Protein AF-A0A530BWL4-F1 (afdb_monomer)

Radius of gyration: 15.26 Å; Cα contacts (8 Å, |Δi|>4): 40; chains: 1; bounding box: 36×30×42 Å

pLDDT: mean 89.42, std 11.82, range [36.69, 98.12]

Mean predicted aligned error: 5.15 Å

Sequence (69 aa):
MIEPKRRGARRDLYNHLDPDSRLQKIGYDYLADESGAVLEAIPAGRDYFPAHTDDGGLWMADVSAGRRG

Solvent-accessible surface area (backbone atoms only — not comparable to full-atom values): 4750 Å² total; per-residue (Å²): 118,92,51,69,69,38,22,42,43,47,27,52,41,46,47,69,75,40,74,80,26,80,89,41,79,86,56,45,63,75,60,57,58,63,85,89,68,82,87,77,83,81,61,90,93,71,70,64,85,73,71,85,77,86,83,84,70,65,92,61,73,72,67,70,71,75,69,80,120

Secondary structure (DSSP, 8-state):
--SHHHHHHHHHHHHHH-TT-SS-TT-SGGGT--TT----PPPTT---SSPP------SS---SGGG--

Structure (mmCIF, N/CA/C/O backbone):
data_AF-A0A530BWL4-F1
#
_entry.id   AF-A0A530BWL4-F1
#
loop_
_atom_site.group_PDB
_atom_site.id
_atom_site.type_symbol
_atom_site.label_atom_id
_atom_site.label_alt_id
_atom_site.label_comp_id
_atom_site.label_asym_id
_atom_site.label_entity_id
_atom_site.label_seq_id
_atom_site.pdbx_PDB_ins_code
_atom_site.Cartn_x
_atom_site.Cartn_y
_atom_site.Cartn_z
_atom_site.occupancy
_atom_site.B_iso_or_equiv
_atom_site.auth_seq_id
_atom_site.auth_comp_id
_atom_site.auth_asym_id
_atom_site.auth_atom_id
_atom_site.pdbx_PDB_model_num
ATOM 1 N N . MET A 1 1 ? -2.404 4.817 2.740 1.00 77.50 1 MET A N 1
ATOM 2 C CA . MET A 1 1 ? -3.365 5.144 1.664 1.00 77.50 1 MET A CA 1
ATOM 3 C C . MET A 1 1 ? -4.673 4.479 2.032 1.00 77.50 1 MET A C 1
ATOM 5 O O . MET A 1 1 ? -4.626 3.303 2.363 1.00 77.50 1 MET A O 1
ATOM 9 N N . ILE A 1 2 ? -5.769 5.240 2.052 1.00 83.94 2 ILE A N 1
ATOM 10 C CA . ILE A 1 2 ? -7.074 4.785 2.564 1.00 83.94 2 ILE A CA 1
ATOM 11 C C . ILE A 1 2 ? -7.647 3.676 1.668 1.00 83.94 2 ILE A C 1
ATOM 13 O O . ILE A 1 2 ? -7.972 2.598 2.149 1.00 83.94 2 ILE A O 1
ATOM 17 N N . GLU A 1 3 ? -7.648 3.896 0.354 1.00 89.88 3 GLU A N 1
ATOM 18 C CA . GLU A 1 3 ? -8.239 2.965 -0.609 1.00 89.88 3 GLU A CA 1
ATOM 19 C C . GLU A 1 3 ? -7.313 1.790 -0.996 1.00 89.88 3 GLU A C 1
ATOM 21 O O . GLU A 1 3 ? -6.144 2.029 -1.342 1.00 89.88 3 GLU A O 1
ATOM 26 N N . PRO A 1 4 ? -7.818 0.536 -1.049 1.00 91.44 4 PRO A N 1
ATOM 27 C CA . PRO A 1 4 ? -7.046 -0.635 -1.480 1.00 91.44 4 PRO A CA 1
ATOM 28 C C . PRO A 1 4 ? -6.422 -0.490 -2.872 1.00 91.44 4 PRO A C 1
ATOM 30 O O . PRO A 1 4 ? -5.240 -0.782 -3.057 1.00 91.44 4 PRO A O 1
ATOM 33 N N . LYS A 1 5 ? -7.169 0.060 -3.841 1.00 92.38 5 LYS A N 1
ATOM 34 C CA . LYS A 1 5 ? -6.669 0.298 -5.211 1.00 92.38 5 LYS A CA 1
ATOM 35 C C . LYS A 1 5 ? -5.418 1.182 -5.239 1.00 92.38 5 LYS A C 1
ATOM 37 O O . LYS A 1 5 ? -4.505 0.944 -6.023 1.00 92.38 5 LYS A O 1
ATOM 42 N N . ARG A 1 6 ? -5.342 2.175 -4.345 1.00 94.44 6 ARG A N 1
ATOM 43 C CA . ARG A 1 6 ? -4.199 3.095 -4.252 1.00 94.44 6 ARG A CA 1
ATOM 44 C C . ARG A 1 6 ? -2.983 2.397 -3.645 1.00 94.44 6 ARG A C 1
ATOM 46 O O . ARG A 1 6 ? -1.866 2.609 -4.107 1.00 94.44 6 ARG A O 1
ATOM 53 N N . ARG A 1 7 ? -3.192 1.526 -2.648 1.00 94.25 7 ARG A N 1
ATOM 54 C CA . ARG A 1 7 ? -2.124 0.678 -2.089 1.00 94.25 7 ARG A CA 1
ATOM 55 C C . ARG A 1 7 ? -1.525 -0.250 -3.145 1.00 94.25 7 ARG A C 1
ATOM 57 O O . ARG A 1 7 ? -0.303 -0.279 -3.278 1.00 94.25 7 ARG A O 1
ATOM 64 N N . GLY A 1 8 ? -2.370 -0.920 -3.931 1.00 94.69 8 GLY A N 1
ATOM 65 C CA . GLY A 1 8 ? -1.940 -1.757 -5.057 1.00 94.69 8 GLY A CA 1
ATOM 66 C C . GLY A 1 8 ? -1.138 -0.972 -6.096 1.00 94.69 8 GLY A C 1
ATOM 67 O O . GLY A 1 8 ? 0.009 -1.313 -6.368 1.00 94.69 8 GLY A O 1
ATOM 68 N N . ALA A 1 9 ? -1.682 0.149 -6.579 1.00 94.94 9 ALA A N 1
ATOM 69 C CA . ALA A 1 9 ? -0.984 1.017 -7.530 1.00 94.94 9 ALA A CA 1
ATOM 70 C C . ALA A 1 9 ? 0.367 1.519 -6.987 1.00 94.94 9 ALA A C 1
ATOM 72 O O . ALA A 1 9 ? 1.326 1.669 -7.742 1.00 94.94 9 ALA A O 1
ATOM 73 N N . ARG A 1 10 ? 0.480 1.741 -5.668 1.00 95.44 10 ARG A N 1
ATOM 74 C CA . ARG A 1 10 ? 1.745 2.139 -5.039 1.00 95.44 10 ARG A CA 1
ATOM 75 C C . ARG A 1 10 ? 2.782 1.047 -4.967 1.00 95.44 10 ARG A C 1
ATOM 77 O O . ARG A 1 10 ? 3.938 1.323 -5.278 1.00 95.44 10 ARG A O 1
ATOM 84 N N . ARG A 1 11 ? 2.381 -0.165 -4.592 1.00 96.19 11 ARG A N 1
ATOM 85 C CA . ARG A 1 11 ? 3.256 -1.333 -4.700 1.00 96.19 11 ARG A CA 1
ATOM 86 C C . ARG A 1 11 ? 3.789 -1.452 -6.128 1.00 96.19 11 ARG A C 1
ATOM 88 O O . ARG A 1 11 ? 4.996 -1.552 -6.318 1.00 96.19 11 ARG A O 1
ATOM 95 N N . ASP A 1 12 ? 2.902 -1.385 -7.116 1.00 95.88 12 ASP A N 1
ATOM 96 C CA . ASP A 1 12 ? 3.260 -1.603 -8.518 1.00 95.88 12 ASP A CA 1
ATOM 97 C C . ASP A 1 12 ? 4.197 -0.505 -9.047 1.00 95.88 12 ASP A C 1
ATOM 99 O O . ASP A 1 12 ? 5.198 -0.816 -9.693 1.00 95.88 12 ASP A O 1
ATOM 103 N N . LEU A 1 13 ? 3.936 0.766 -8.714 1.00 96.25 13 LEU A N 1
ATOM 104 C CA . LEU A 1 13 ? 4.827 1.876 -9.061 1.00 96.25 13 LEU A CA 1
ATOM 105 C C . LEU A 1 13 ? 6.218 1.706 -8.441 1.00 96.25 13 LEU A C 1
ATOM 107 O O . LEU A 1 13 ? 7.218 1.944 -9.111 1.00 96.25 13 LEU A O 1
ATOM 111 N N . TYR A 1 14 ? 6.310 1.302 -7.176 1.00 96.56 14 TYR A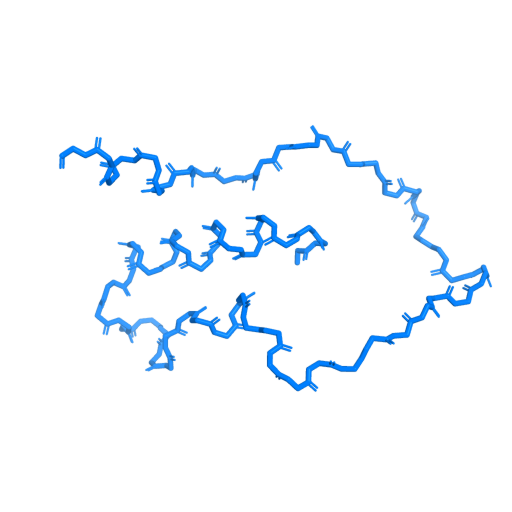 N 1
ATOM 112 C CA . TYR A 1 14 ? 7.611 1.153 -6.522 1.00 96.56 14 TYR A CA 1
ATOM 113 C C . TYR A 1 14 ? 8.388 -0.056 -7.038 1.00 96.56 14 TYR A C 1
ATOM 115 O O . TYR A 1 14 ? 9.574 0.082 -7.321 1.00 96.56 14 TYR A O 1
ATOM 123 N N . ASN A 1 15 ? 7.717 -1.181 -7.290 1.00 96.50 15 ASN A N 1
ATOM 124 C CA . ASN A 1 15 ? 8.327 -2.324 -7.972 1.00 96.50 15 ASN A CA 1
ATOM 125 C C . ASN A 1 15 ? 8.801 -1.964 -9.395 1.00 96.50 15 ASN A C 1
ATOM 127 O O . ASN A 1 15 ? 9.776 -2.529 -9.879 1.00 96.50 15 ASN A O 1
ATOM 131 N N . HIS A 1 16 ? 8.134 -1.026 -10.077 1.00 96.19 16 HIS A N 1
ATOM 132 C CA . HIS A 1 16 ? 8.586 -0.517 -11.374 1.00 96.19 16 HIS A CA 1
ATOM 133 C C . HIS A 1 16 ? 9.832 0.380 -11.261 1.00 96.19 16 HIS A C 1
ATOM 135 O O . HIS A 1 16 ? 10.719 0.295 -12.107 1.00 96.19 16 HIS A O 1
ATOM 141 N N . LEU A 1 17 ? 9.903 1.235 -10.236 1.00 96.38 17 LEU A N 1
ATOM 142 C CA . LEU A 1 17 ? 10.999 2.193 -10.044 1.00 96.38 17 LEU A CA 1
ATOM 143 C C . LEU A 1 17 ? 12.260 1.581 -9.410 1.00 96.38 17 LEU A C 1
ATOM 145 O O . LEU A 1 17 ? 13.357 2.073 -9.663 1.00 96.38 17 LEU A O 1
ATOM 149 N N . ASP A 1 18 ? 12.120 0.535 -8.596 1.00 97.69 18 ASP A N 1
ATOM 150 C CA . ASP A 1 18 ? 13.223 -0.173 -7.933 1.00 97.69 18 ASP A CA 1
ATOM 151 C C . ASP A 1 18 ? 13.085 -1.697 -8.131 1.00 97.69 18 ASP A C 1
ATOM 153 O O . ASP A 1 18 ? 12.803 -2.431 -7.180 1.00 97.69 18 ASP A O 1
ATOM 157 N N . PRO A 1 19 ? 13.261 -2.197 -9.371 1.00 96.62 19 PRO A N 1
ATOM 158 C CA . PRO A 1 19 ? 13.030 -3.608 -9.698 1.00 96.62 19 PRO A CA 1
ATOM 159 C C . PRO A 1 19 ? 13.993 -4.559 -8.975 1.00 96.62 19 PRO A C 1
ATOM 161 O O . PRO A 1 19 ? 13.657 -5.716 -8.737 1.00 96.62 19 PRO A O 1
ATOM 164 N N . ASP A 1 20 ? 15.168 -4.061 -8.591 1.00 97.44 20 ASP A N 1
ATOM 165 C CA . ASP A 1 20 ? 16.212 -4.831 -7.914 1.00 97.44 20 ASP A CA 1
ATOM 166 C C . ASP A 1 20 ? 16.163 -4.679 -6.381 1.00 97.44 20 ASP A C 1
ATOM 168 O O . ASP A 1 20 ? 17.066 -5.153 -5.689 1.00 97.44 20 ASP A O 1
ATOM 172 N N . SER A 1 21 ? 15.143 -4.003 -5.828 1.00 97.12 21 SER A N 1
ATOM 173 C CA . SER A 1 21 ? 14.991 -3.780 -4.378 1.00 97.12 21 SER A CA 1
ATOM 174 C C . SER A 1 21 ? 16.233 -3.148 -3.723 1.00 97.12 21 SER A C 1
ATOM 176 O O . SER A 1 21 ? 16.610 -3.466 -2.589 1.00 97.12 21 SER A O 1
ATOM 178 N N . ARG A 1 22 ? 16.921 -2.257 -4.445 1.00 98.12 22 ARG A N 1
ATOM 179 C CA . ARG A 1 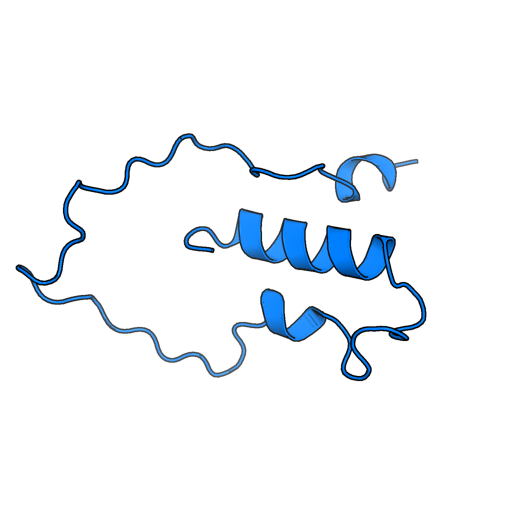22 ? 18.159 -1.608 -3.989 1.00 98.12 22 ARG A CA 1
ATOM 180 C C . ARG A 1 22 ? 17.884 -0.555 -2.927 1.00 98.12 22 ARG A C 1
ATOM 182 O O . ARG A 1 22 ? 18.730 -0.343 -2.057 1.00 98.12 22 ARG A O 1
ATOM 189 N N . LEU A 1 23 ? 16.731 0.108 -3.012 1.00 97.75 23 LEU A N 1
ATOM 190 C CA . LEU A 1 23 ? 16.297 1.141 -2.076 1.00 97.75 23 LEU A CA 1
ATOM 191 C C . LEU A 1 23 ? 15.508 0.534 -0.914 1.00 97.75 23 LEU A C 1
ATOM 193 O O . LEU A 1 23 ? 15.677 0.972 0.222 1.00 97.75 23 LEU A O 1
ATOM 197 N N . GLN A 1 24 ? 14.696 -0.492 -1.182 1.00 97.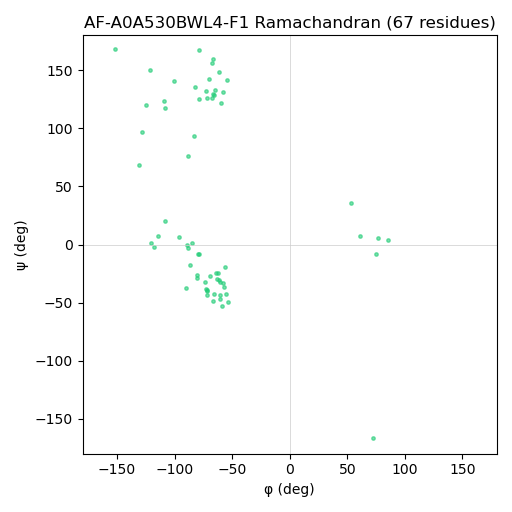62 24 GLN A N 1
ATOM 198 C CA . GLN A 1 24 ? 13.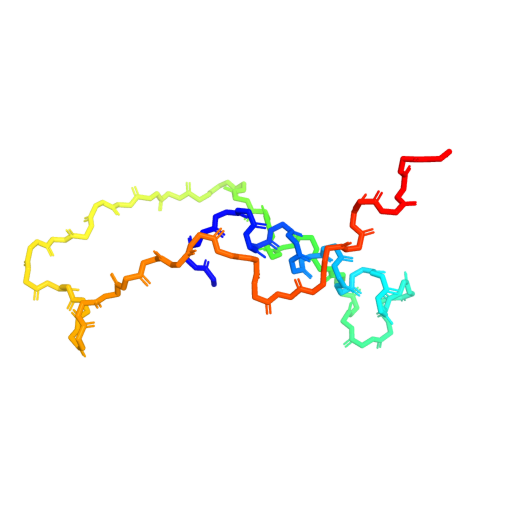951 -1.228 -0.160 1.00 97.62 24 GLN A CA 1
ATOM 199 C C . GLN A 1 24 ? 14.191 -2.733 -0.284 1.00 97.62 24 GLN A C 1
ATOM 201 O O . GLN A 1 24 ? 13.514 -3.426 -1.033 1.00 97.62 24 GLN A O 1
ATOM 206 N N . LYS A 1 25 ? 15.127 -3.260 0.512 1.00 97.75 25 LYS A N 1
ATOM 207 C CA . LYS A 1 25 ? 15.614 -4.649 0.389 1.00 97.75 25 LYS A CA 1
ATOM 208 C C . LYS A 1 25 ? 14.564 -5.738 0.608 1.00 97.75 25 LYS A C 1
ATOM 210 O O . LYS A 1 25 ? 14.753 -6.852 0.137 1.00 97.75 25 LYS A O 1
ATOM 215 N N . ILE A 1 26 ? 13.498 -5.442 1.348 1.00 96.69 26 ILE A N 1
ATOM 216 C CA . ILE A 1 26 ? 12.392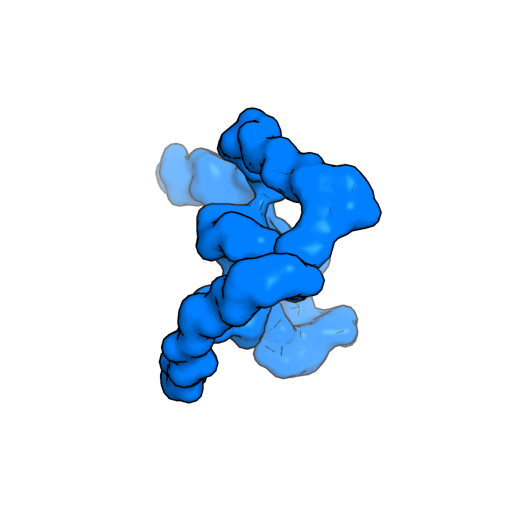 -6.385 1.576 1.00 96.69 26 ILE A CA 1
ATOM 217 C C . ILE A 1 26 ? 11.345 -6.354 0.448 1.00 96.69 26 ILE A C 1
ATOM 219 O O . ILE A 1 26 ? 10.338 -7.049 0.538 1.00 96.69 26 ILE A O 1
ATOM 223 N N . GLY A 1 27 ? 11.555 -5.530 -0.585 1.00 97.44 27 GLY A N 1
ATOM 224 C CA . GLY A 1 27 ? 10.579 -5.261 -1.634 1.00 97.44 27 GLY A CA 1
ATOM 225 C C . GLY A 1 27 ? 9.415 -4.395 -1.149 1.00 97.44 27 GLY A C 1
ATOM 226 O O . GLY A 1 27 ? 9.460 -3.786 -0.077 1.00 97.44 27 GLY A O 1
ATOM 227 N N . TYR A 1 28 ? 8.353 -4.335 -1.951 1.00 97.75 28 TYR A N 1
ATOM 228 C CA . TYR A 1 28 ? 7.217 -3.436 -1.716 1.00 97.75 28 TYR A CA 1
ATOM 229 C C . TYR A 1 28 ? 5.875 -4.147 -1.544 1.00 97.75 28 TYR A C 1
ATOM 231 O O . TYR A 1 28 ? 4.860 -3.481 -1.339 1.00 97.75 28 TYR A O 1
ATOM 239 N N . ASP A 1 29 ? 5.848 -5.479 -1.583 1.00 96.12 29 ASP A N 1
ATOM 240 C CA . ASP A 1 29 ? 4.605 -6.260 -1.544 1.00 96.12 29 ASP A CA 1
ATOM 241 C C . ASP A 1 29 ? 3.794 -6.020 -0.267 1.00 96.12 29 ASP A C 1
ATOM 243 O O . ASP A 1 29 ? 2.566 -5.930 -0.321 1.00 96.12 29 ASP A O 1
ATOM 247 N N . TYR A 1 30 ? 4.484 -5.752 0.847 1.00 94.50 30 TYR A N 1
ATOM 248 C CA . TYR A 1 30 ? 3.888 -5.388 2.136 1.00 94.50 30 TYR A CA 1
ATOM 249 C C . TYR A 1 30 ? 2.962 -4.160 2.076 1.00 94.50 30 TYR A C 1
ATOM 251 O O . TYR A 1 30 ? 2.154 -3.943 2.973 1.00 94.50 30 TYR A O 1
ATOM 259 N N . LEU A 1 31 ? 3.067 -3.321 1.040 1.00 94.31 31 LEU A N 1
ATOM 260 C CA . LEU A 1 31 ? 2.205 -2.151 0.876 1.00 94.31 31 LEU A CA 1
ATOM 261 C C . LEU A 1 31 ? 0.756 -2.505 0.549 1.00 94.31 31 LEU A C 1
ATOM 263 O O . LEU A 1 31 ? -0.139 -1.703 0.829 1.00 94.31 31 LEU A O 1
ATOM 267 N N . ALA A 1 32 ? 0.542 -3.657 -0.081 1.00 94.81 32 ALA A N 1
ATOM 268 C CA . ALA A 1 32 ? -0.769 -4.146 -0.486 1.00 94.81 32 ALA A CA 1
ATOM 269 C C . ALA A 1 32 ? -1.139 -5.472 0.192 1.00 94.81 32 ALA A C 1
ATOM 271 O O . ALA A 1 32 ? -2.239 -5.965 -0.039 1.00 94.81 32 ALA A O 1
ATOM 272 N N . ASP A 1 33 ? -0.247 -6.033 1.007 1.00 94.31 33 ASP A N 1
ATOM 273 C CA . ASP A 1 33 ? -0.523 -7.232 1.784 1.00 94.31 33 ASP A CA 1
ATOM 274 C C . ASP A 1 33 ? -1.493 -6.924 2.935 1.00 94.31 33 ASP A C 1
ATOM 276 O O . ASP A 1 33 ? -1.275 -6.016 3.737 1.00 94.31 33 ASP A O 1
ATOM 280 N N . GLU A 1 34 ? -2.582 -7.684 2.994 1.00 91.44 34 GLU A N 1
ATOM 281 C CA . GLU A 1 34 ? -3.587 -7.633 4.062 1.00 91.44 34 GLU A CA 1
ATOM 282 C C . GLU A 1 34 ? -3.625 -8.942 4.863 1.00 91.44 34 GLU A C 1
ATOM 284 O O . GLU A 1 34 ? -4.502 -9.142 5.705 1.00 91.44 34 GLU A O 1
ATOM 289 N N . SER A 1 35 ? -2.683 -9.853 4.609 1.00 94.19 35 SER A N 1
ATOM 290 C CA . SER A 1 35 ? -2.628 -11.160 5.255 1.00 94.19 35 SER A CA 1
ATOM 291 C C . SER A 1 35 ? -2.493 -11.006 6.768 1.00 94.19 35 SER A C 1
ATOM 293 O O . SER A 1 35 ? -1.559 -10.390 7.276 1.00 94.19 35 SER A O 1
ATOM 295 N N . GLY A 1 36 ? -3.446 -11.578 7.505 1.00 92.69 36 GLY A N 1
ATOM 296 C CA . GLY A 1 36 ? -3.480 -11.504 8.967 1.00 92.69 36 GLY A CA 1
ATOM 297 C C . GLY A 1 36 ? -3.969 -10.167 9.535 1.00 92.69 36 GLY A C 1
ATOM 298 O O . GLY A 1 36 ? -3.947 -9.999 10.754 1.00 92.69 36 GLY A O 1
ATOM 299 N N . ALA A 1 37 ? -4.434 -9.230 8.700 1.00 90.19 37 ALA A N 1
ATOM 300 C CA . ALA A 1 37 ? -5.045 -8.000 9.185 1.00 90.19 37 ALA A CA 1
ATOM 301 C C . ALA A 1 37 ? -6.368 -8.298 9.910 1.00 90.19 37 ALA A C 1
ATOM 303 O O . ALA A 1 37 ? -7.256 -8.967 9.381 1.00 90.19 37 ALA A O 1
ATOM 304 N N . VAL A 1 38 ? -6.512 -7.755 11.118 1.00 92.56 38 VAL A N 1
ATOM 305 C CA . VAL A 1 38 ? -7.774 -7.737 11.865 1.00 92.56 38 VAL A CA 1
ATOM 306 C C . VAL A 1 38 ? -8.281 -6.302 11.848 1.00 92.56 38 VAL A C 1
ATOM 308 O O . VAL A 1 38 ? -7.602 -5.399 12.333 1.00 92.56 38 VAL A O 1
ATOM 311 N N . LEU A 1 39 ? -9.447 -6.087 11.240 1.00 88.56 39 LEU A N 1
ATOM 312 C CA . LEU A 1 39 ? -10.040 -4.762 11.079 1.00 88.56 39 LEU A CA 1
ATOM 313 C C . LEU A 1 39 ? -11.128 -4.534 12.128 1.00 88.56 39 LEU A C 1
ATOM 315 O O . LEU A 1 39 ? -11.929 -5.425 12.406 1.00 88.56 39 LEU A O 1
ATOM 319 N N . GLU A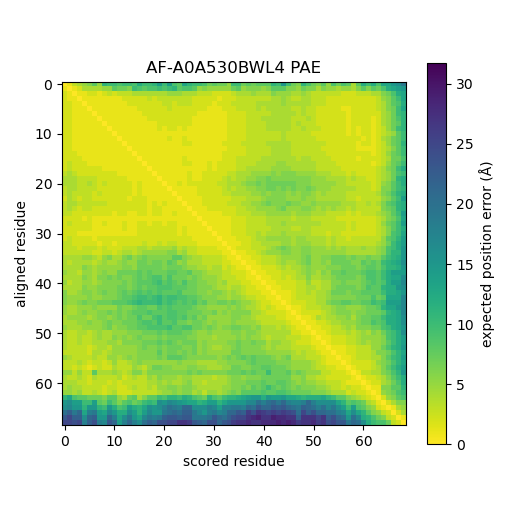 1 40 ? -11.182 -3.317 12.661 1.00 91.75 40 GLU A N 1
ATOM 320 C CA . GLU A 1 40 ? -12.258 -2.852 13.533 1.00 91.75 40 GLU A CA 1
ATOM 321 C C . GLU A 1 40 ? -12.942 -1.619 12.939 1.00 91.75 40 GLU A C 1
ATOM 323 O O . GLU A 1 40 ? -12.328 -0.822 12.225 1.00 91.75 40 GLU A O 1
ATOM 328 N N . ALA A 1 41 ? -14.229 -1.458 13.241 1.00 91.06 41 ALA A N 1
ATOM 329 C CA . ALA A 1 41 ? -14.943 -0.237 12.903 1.00 91.06 41 ALA A CA 1
ATOM 330 C C . ALA A 1 41 ? -14.478 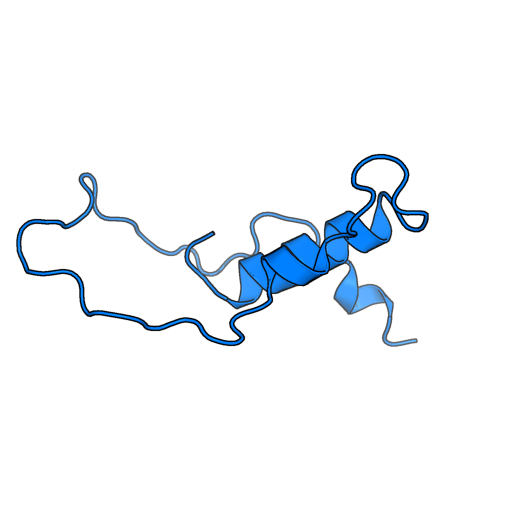0.898 13.824 1.00 91.06 41 ALA A C 1
ATOM 332 O O . ALA A 1 41 ? -14.443 0.742 15.045 1.00 91.06 41 ALA A O 1
ATOM 333 N N . ILE A 1 42 ? -14.156 2.054 13.242 1.00 87.62 42 ILE A N 1
ATOM 334 C CA . ILE A 1 42 ? -13.792 3.244 14.014 1.00 87.62 42 ILE A CA 1
ATOM 335 C C . ILE A 1 42 ? -15.038 3.730 14.782 1.00 87.62 42 ILE A C 1
ATOM 337 O O . ILE A 1 42 ? -16.077 3.955 14.157 1.00 87.62 42 ILE A O 1
ATOM 341 N N . PRO A 1 43 ? -14.969 3.906 16.117 1.00 91.81 43 PRO A N 1
ATOM 342 C CA . PRO A 1 43 ? -16.078 4.453 16.893 1.00 91.81 43 PRO A CA 1
ATOM 343 C C . PRO A 1 43 ? -16.444 5.879 16.467 1.00 91.81 43 PRO A C 1
ATOM 345 O O . PRO A 1 43 ? -15.568 6.671 16.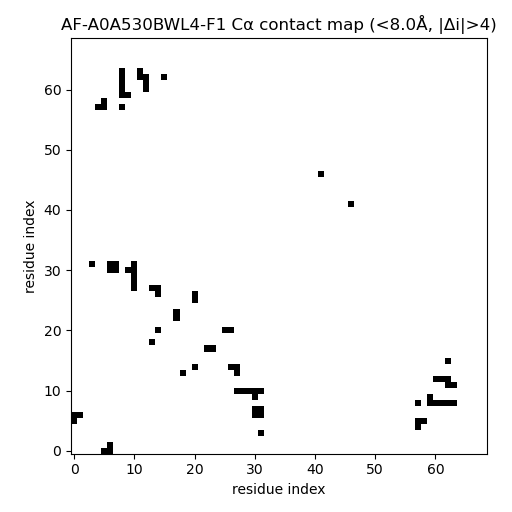113 1.00 91.81 43 PRO A O 1
ATOM 348 N N . ALA A 1 44 ? -17.726 6.229 16.591 1.00 91.12 44 ALA A N 1
ATOM 349 C CA . ALA A 1 44 ? -18.208 7.584 16.331 1.00 91.12 44 ALA A CA 1
ATOM 350 C C . ALA A 1 44 ? -17.440 8.634 17.159 1.00 91.12 44 ALA A C 1
ATOM 352 O O . ALA A 1 44 ? -17.110 8.398 18.324 1.00 91.12 44 ALA A O 1
ATOM 353 N N . GLY A 1 45 ? -17.167 9.799 16.561 1.00 92.56 45 GLY A N 1
ATOM 354 C CA . GLY A 1 45 ? -16.427 10.883 17.217 1.00 92.56 45 GLY A CA 1
ATOM 355 C C . GLY A 1 45 ? -14.903 10.756 17.122 1.00 92.56 45 GLY A C 1
ATOM 356 O O . GLY A 1 45 ? -14.188 11.584 17.683 1.00 92.56 45 GLY A O 1
ATOM 357 N N . ARG A 1 46 ? -14.396 9.748 16.397 1.00 91.69 46 ARG A N 1
ATOM 358 C CA . ARG A 1 46 ? -12.980 9.620 16.003 1.00 91.69 46 ARG A CA 1
ATOM 359 C C . ARG A 1 46 ? -12.755 9.873 14.509 1.00 91.69 46 ARG A C 1
ATOM 361 O O . ARG A 1 46 ? -11.746 9.449 13.949 1.00 91.69 46 ARG A O 1
ATOM 368 N N . ASP A 1 47 ? -13.703 10.547 13.876 1.00 89.00 47 ASP A N 1
ATOM 369 C CA . ASP A 1 47 ? -13.652 10.921 12.471 1.00 89.00 47 ASP A CA 1
ATOM 370 C C . ASP A 1 47 ? -12.559 11.966 12.204 1.00 89.00 47 ASP A C 1
ATOM 372 O O . ASP A 1 47 ? -12.143 12.724 13.086 1.00 89.00 47 ASP A O 1
ATOM 376 N N . TYR A 1 48 ? -12.091 12.029 10.959 1.00 87.56 48 TYR A N 1
ATOM 377 C CA . TYR A 1 48 ? -11.165 13.074 10.532 1.00 87.56 48 TYR A CA 1
ATOM 378 C C . TYR A 1 48 ? -11.862 14.441 10.461 1.00 87.56 48 TYR A C 1
ATOM 380 O O . TYR A 1 48 ? -13.001 14.540 10.003 1.00 87.56 48 TYR A O 1
ATOM 388 N N . PHE A 1 49 ? -11.148 15.507 10.844 1.00 88.56 49 PHE A N 1
ATOM 389 C CA . PHE A 1 49 ? -11.563 16.890 10.600 1.00 88.56 49 PHE A CA 1
ATOM 390 C C . PHE A 1 49 ? -10.462 17.660 9.840 1.00 88.56 49 PHE A C 1
ATOM 392 O O . PHE A 1 49 ? -9.351 17.781 10.363 1.00 88.56 49 PHE A O 1
ATOM 399 N N . PRO A 1 50 ? -10.741 18.193 8.634 1.00 91.19 50 PRO A N 1
ATOM 400 C CA . PRO A 1 50 ? -12.006 18.084 7.902 1.00 91.19 50 PRO A CA 1
ATOM 401 C C . PRO A 1 50 ? -12.298 16.644 7.454 1.00 91.19 50 PRO A C 1
ATOM 403 O O . PRO A 1 50 ? -11.391 15.813 7.366 1.00 91.19 50 PRO A O 1
ATOM 406 N N . ALA A 1 51 ? -13.571 16.361 7.162 1.00 89.12 51 ALA A N 1
ATOM 407 C CA . ALA A 1 51 ? -13.974 15.061 6.642 1.00 89.12 51 ALA A CA 1
ATOM 408 C C . ALA A 1 51 ? -13.212 14.756 5.345 1.00 89.12 51 ALA A C 1
ATOM 410 O O . ALA A 1 51 ? -13.141 15.587 4.434 1.00 89.12 51 ALA A O 1
ATOM 411 N N . HIS A 1 52 ? -12.640 13.556 5.258 1.00 86.62 52 HIS A N 1
ATOM 412 C CA . HIS A 1 52 ? -12.012 13.104 4.025 1.00 86.62 52 HIS A CA 1
ATOM 413 C C . HIS A 1 52 ? -13.079 12.941 2.935 1.00 86.62 52 HIS A C 1
ATOM 415 O O . HIS A 1 52 ? -14.090 12.277 3.149 1.00 86.62 52 HIS A O 1
ATOM 421 N N . THR A 1 53 ? -12.843 13.535 1.766 1.00 89.62 53 THR A N 1
ATOM 422 C CA . THR A 1 53 ? -13.641 13.305 0.557 1.00 89.62 53 THR A CA 1
ATOM 423 C C . THR A 1 53 ? -12.795 12.510 -0.421 1.00 89.62 53 THR A C 1
ATOM 425 O O . THR A 1 53 ? -11.690 12.939 -0.761 1.00 89.62 53 THR A O 1
ATOM 428 N N . ASP A 1 54 ? -13.301 11.360 -0.858 1.00 89.25 54 ASP A N 1
ATOM 429 C CA . ASP A 1 54 ? -12.627 10.575 -1.883 1.00 89.25 54 ASP A CA 1
ATOM 430 C C . ASP A 1 54 ? -12.895 11.173 -3.271 1.00 89.25 54 ASP A C 1
ATOM 432 O O . ASP A 1 54 ? -14.044 11.352 -3.669 1.00 89.25 54 ASP A O 1
ATOM 436 N N . ASP A 1 55 ? -11.834 11.471 -4.021 1.00 90.44 55 ASP A N 1
ATOM 437 C CA . ASP A 1 55 ? -11.923 11.965 -5.402 1.00 90.44 55 ASP A CA 1
ATOM 438 C C . ASP A 1 55 ? -11.972 10.832 -6.445 1.00 90.44 55 ASP A C 1
ATOM 440 O O . ASP A 1 55 ? -12.060 11.080 -7.647 1.00 90.44 55 ASP A O 1
ATOM 444 N N . GLY A 1 56 ? -11.875 9.575 -5.997 1.00 90.62 56 GLY A N 1
ATOM 445 C CA . GLY A 1 56 ? -11.895 8.386 -6.842 1.00 90.62 56 GLY A CA 1
ATOM 446 C C . GLY A 1 56 ? -10.608 8.116 -7.636 1.00 90.62 56 GLY A C 1
ATOM 447 O O . GLY A 1 56 ? -10.483 7.026 -8.207 1.00 90.62 56 GLY A O 1
ATOM 448 N N . GLY A 1 57 ? -9.636 9.030 -7.645 1.00 92.00 57 GLY A N 1
ATOM 449 C CA . GLY A 1 57 ? -8.393 8.923 -8.413 1.00 92.00 57 GLY A CA 1
ATOM 450 C C . GLY A 1 57 ? -7.334 8.012 -7.780 1.00 92.00 57 GLY A C 1
ATOM 451 O O . GLY A 1 57 ? -7.426 7.631 -6.616 1.00 92.00 57 GLY A O 1
ATOM 452 N N . LEU A 1 58 ? -6.288 7.657 -8.534 1.00 91.00 58 LEU A N 1
ATOM 453 C CA . LEU A 1 58 ? -5.168 6.841 -8.025 1.00 91.00 58 LEU A CA 1
ATOM 454 C C . LEU A 1 58 ? -4.059 7.659 -7.346 1.00 91.00 58 LEU A C 1
ATOM 456 O O . LEU A 1 58 ? -3.257 7.095 -6.605 1.00 91.00 58 LEU A O 1
ATOM 460 N N . TRP A 1 59 ? -4.027 8.974 -7.588 1.00 88.31 59 TRP A N 1
ATOM 461 C CA . TRP A 1 59 ? -3.018 9.930 -7.095 1.00 88.31 59 TRP A CA 1
ATOM 462 C C . TRP A 1 59 ? -1.583 9.663 -7.553 1.00 88.31 59 TRP A C 1
ATOM 464 O O . TRP A 1 59 ? -0.662 10.329 -7.091 1.00 88.31 59 TRP A O 1
ATOM 474 N N . MET A 1 60 ? -1.392 8.705 -8.460 1.00 89.06 60 MET A N 1
ATOM 475 C CA . MET A 1 60 ? -0.106 8.293 -9.008 1.00 89.06 60 MET A CA 1
ATOM 476 C C . MET A 1 60 ? -0.293 7.744 -10.428 1.00 89.06 60 MET A C 1
ATOM 478 O O . MET A 1 60 ? -1.423 7.480 -10.846 1.00 89.06 60 MET A O 1
ATOM 482 N N . ALA A 1 61 ? 0.809 7.552 -11.156 1.00 90.38 61 ALA A N 1
ATOM 483 C CA . ALA A 1 61 ? 0.780 6.912 -12.467 1.00 90.38 61 ALA A CA 1
ATOM 484 C C . ALA A 1 61 ? 0.340 5.443 -12.355 1.00 90.38 61 ALA A C 1
ATOM 486 O O . ALA A 1 61 ? 0.864 4.694 -11.529 1.00 90.38 61 ALA A O 1
ATOM 487 N N . ASP A 1 62 ? -0.591 5.030 -13.214 1.00 90.00 62 ASP A N 1
ATOM 488 C CA . ASP A 1 62 ? -0.959 3.626 -13.361 1.00 90.00 62 ASP A CA 1
ATOM 489 C C . ASP A 1 62 ? 0.027 2.927 -14.304 1.00 90.00 62 ASP A C 1
ATOM 491 O O . ASP A 1 62 ? -0.120 2.936 -15.527 1.00 90.00 62 ASP A O 1
ATOM 495 N N . VAL A 1 63 ? 1.055 2.319 -13.715 1.00 91.69 63 VAL A N 1
ATOM 496 C CA . VAL A 1 63 ? 2.050 1.524 -14.450 1.00 91.69 63 VAL A CA 1
ATOM 497 C C . VAL A 1 63 ? 1.555 0.111 -14.784 1.00 91.69 63 VAL A C 1
ATOM 499 O O . VAL A 1 63 ? 2.208 -0.604 -15.544 1.00 91.69 63 VAL A O 1
ATOM 502 N N . SER A 1 64 ? 0.401 -0.308 -14.252 1.00 73.44 64 SER A N 1
ATOM 503 C CA . SER A 1 64 ? -0.186 -1.628 -14.514 1.00 73.44 64 SER A CA 1
ATOM 504 C C . SER A 1 64 ? -0.944 -1.674 -15.849 1.00 73.44 64 SER A C 1
ATOM 506 O O . SER A 1 64 ? -0.990 -2.720 -16.502 1.00 73.44 64 SER A O 1
ATOM 508 N N . ALA A 1 65 ? -1.449 -0.527 -16.318 1.00 63.56 65 ALA A N 1
ATOM 509 C CA . ALA A 1 65 ? -2.142 -0.395 -17.600 1.00 63.56 65 ALA A CA 1
ATOM 510 C C . ALA A 1 65 ? -1.254 -0.718 -18.822 1.00 63.56 65 ALA A C 1
ATOM 512 O O . ALA A 1 65 ? -1.753 -1.226 -19.824 1.00 63.56 65 ALA A O 1
ATOM 513 N N . GLY A 1 66 ? 0.064 -0.490 -18.734 1.00 56.8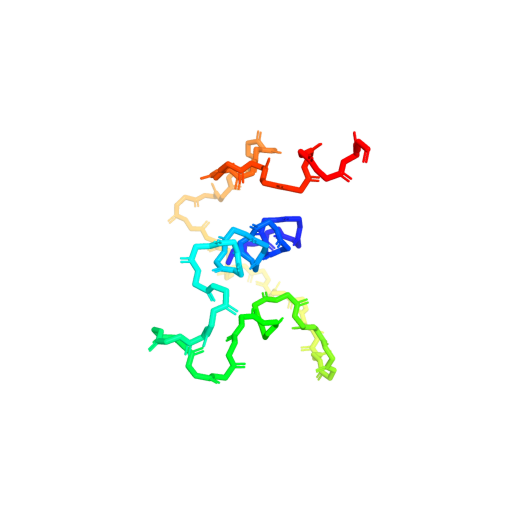4 66 GLY A N 1
ATOM 514 C CA . GLY A 1 66 ? 1.023 -0.723 -19.826 1.00 56.84 66 GLY A CA 1
ATOM 515 C C . GLY A 1 66 ? 1.453 -2.183 -20.034 1.00 56.84 66 GLY A C 1
ATOM 516 O O . GLY A 1 66 ? 2.125 -2.479 -21.015 1.00 56.84 66 GLY A O 1
ATOM 517 N N . ARG A 1 67 ? 1.075 -3.105 -19.135 1.00 54.44 67 ARG A N 1
ATOM 518 C CA . ARG A 1 67 ? 1.405 -4.545 -19.219 1.00 54.44 67 ARG A CA 1
ATOM 519 C C . ARG A 1 67 ? 0.379 -5.384 -19.995 1.00 54.44 67 ARG A C 1
ATOM 521 O O . ARG A 1 67 ? 0.557 -6.592 -20.113 1.00 54.44 67 ARG A O 1
ATOM 528 N N . ARG A 1 68 ? -0.693 -4.774 -20.516 1.00 44.62 68 ARG A N 1
ATOM 529 C CA . ARG A 1 68 ? -1.627 -5.417 -21.458 1.00 44.62 68 ARG A CA 1
ATOM 530 C C . ARG A 1 68 ? -1.123 -5.200 -22.890 1.00 44.62 68 ARG A C 1
ATOM 532 O O . ARG A 1 68 ? -1.636 -4.333 -23.590 1.00 44.62 68 ARG A O 1
ATOM 539 N N . GLY A 1 69 ? -0.100 -5.950 -23.288 1.00 36.69 69 GLY A N 1
ATOM 540 C CA . GLY A 1 69 ? 0.468 -5.965 -24.638 1.00 36.69 69 GLY A CA 1
ATOM 541 C C . GLY A 1 69 ? 1.027 -7.337 -24.955 1.00 36.69 69 GLY A C 1
ATOM 542 O O . GLY A 1 69 ? 1.756 -7.857 -24.083 1.00 36.69 69 GLY A O 1
#

Foldseek 3Di:
DPDLLLLVQVLVVQCVVCVPCPVNVVHRVVSNDCVPPDDDDDDPPPADVVHDDDPVDSVDDRPVVVPPD